Protein AF-A0A803XTS0-F1 (afdb_monomer_lite)

Structure (mmCIF, N/CA/C/O backbone):
data_AF-A0A803XTS0-F1
#
_entry.id   AF-A0A803XTS0-F1
#
loop_
_atom_site.group_PDB
_atom_site.id
_atom_site.type_symbol
_atom_site.label_atom_id
_atom_site.label_alt_id
_atom_site.label_comp_id
_atom_site.label_asym_id
_atom_site.label_entity_id
_atom_site.label_seq_id
_atom_site.pdbx_PDB_ins_code
_atom_site.Cartn_x
_atom_site.Cartn_y
_atom_site.Cartn_z
_atom_site.occupancy
_atom_site.B_iso_or_equiv
_atom_site.auth_seq_id
_atom_site.auth_comp_id
_atom_site.auth_asym_id
_atom_site.auth_atom_id
_atom_site.pdbx_PDB_model_num
ATOM 1 N N . MET A 1 1 ? 65.437 8.755 -8.614 1.00 45.00 1 MET A N 1
ATOM 2 C CA . MET A 1 1 ? 64.515 8.311 -7.548 1.00 45.00 1 MET A CA 1
ATOM 3 C C . MET A 1 1 ? 63.933 6.992 -8.024 1.00 45.00 1 MET A C 1
ATOM 5 O O . MET A 1 1 ? 63.378 6.960 -9.112 1.00 45.00 1 MET A O 1
ATOM 9 N N . TYR A 1 2 ? 64.265 5.914 -7.319 1.00 38.56 2 TYR A N 1
ATOM 10 C CA . TYR A 1 2 ? 64.161 4.528 -7.778 1.00 38.56 2 TYR A CA 1
ATOM 11 C C . TYR A 1 2 ? 62.710 4.080 -8.064 1.00 38.56 2 TYR A C 1
ATOM 13 O O . TYR A 1 2 ? 61.826 4.410 -7.271 1.00 38.56 2 TYR A O 1
ATOM 21 N N . PRO A 1 3 ? 62.471 3.309 -9.143 1.00 51.53 3 PRO A N 1
ATOM 22 C CA . PRO A 1 3 ? 61.234 2.562 -9.353 1.00 51.53 3 PRO A CA 1
ATOM 23 C C . PRO A 1 3 ? 61.162 1.403 -8.347 1.00 51.53 3 PRO A C 1
ATOM 25 O O . PRO A 1 3 ? 62.142 0.689 -8.151 1.00 51.53 3 PRO A O 1
ATOM 28 N N . MET A 1 4 ? 60.023 1.255 -7.672 1.00 51.47 4 MET A N 1
ATOM 29 C CA . MET A 1 4 ? 59.743 0.142 -6.761 1.00 51.47 4 MET A CA 1
ATOM 30 C C . MET A 1 4 ? 58.575 -0.656 -7.333 1.00 51.47 4 MET A C 1
ATOM 32 O O . MET A 1 4 ? 57.412 -0.266 -7.220 1.00 51.47 4 MET A O 1
ATOM 36 N N . ASP A 1 5 ? 58.938 -1.745 -7.995 1.00 45.91 5 ASP A N 1
ATOM 37 C CA . ASP A 1 5 ? 58.097 -2.825 -8.482 1.00 45.91 5 ASP A CA 1
ATOM 38 C C . ASP A 1 5 ? 57.121 -3.349 -7.410 1.00 45.91 5 ASP A C 1
ATOM 40 O O . ASP A 1 5 ? 57.456 -3.504 -6.234 1.00 45.91 5 ASP A O 1
ATOM 44 N N . MET A 1 6 ? 55.891 -3.641 -7.838 1.00 45.47 6 MET A N 1
ATOM 45 C CA . MET A 1 6 ? 54.842 -4.272 -7.032 1.00 45.47 6 MET A CA 1
ATOM 46 C C . MET A 1 6 ? 55.129 -5.776 -6.851 1.00 45.47 6 MET A C 1
ATOM 48 O O . MET A 1 6 ? 55.173 -6.501 -7.848 1.00 45.47 6 MET A O 1
ATOM 52 N N . PRO A 1 7 ? 55.259 -6.293 -5.615 1.00 55.56 7 PRO A N 1
ATOM 53 C CA . PRO A 1 7 ? 55.423 -7.724 -5.384 1.00 55.56 7 PRO A CA 1
ATOM 54 C C . PRO A 1 7 ? 54.110 -8.499 -5.595 1.00 55.56 7 PRO A C 1
ATOM 56 O O . PRO A 1 7 ? 53.080 -8.212 -4.985 1.00 55.56 7 PRO A O 1
ATOM 59 N N . SER A 1 8 ? 54.175 -9.530 -6.440 1.00 54.62 8 SER A N 1
ATOM 60 C CA . SER A 1 8 ? 53.146 -10.563 -6.597 1.00 54.62 8 SER A CA 1
ATOM 61 C C . SER A 1 8 ? 53.342 -11.658 -5.546 1.00 54.62 8 SER A C 1
ATOM 63 O O . SER A 1 8 ? 54.085 -12.584 -5.823 1.00 54.62 8 SER A O 1
ATOM 65 N N . ASP A 1 9 ? 52.721 -11.555 -4.364 1.00 57.62 9 ASP A N 1
ATOM 66 C CA . ASP A 1 9 ? 52.218 -12.714 -3.593 1.00 57.62 9 ASP A CA 1
ATOM 67 C C . ASP A 1 9 ? 51.504 -12.266 -2.301 1.00 57.62 9 ASP A C 1
ATOM 69 O O . ASP A 1 9 ? 52.137 -11.907 -1.314 1.00 57.62 9 ASP A O 1
ATOM 73 N N . MET A 1 10 ? 50.170 -12.289 -2.291 1.00 50.38 10 MET A N 1
ATOM 74 C CA . MET A 1 10 ? 49.341 -12.260 -1.073 1.00 50.38 10 MET A CA 1
ATOM 75 C C . MET A 1 10 ? 48.120 -13.158 -1.317 1.00 50.38 10 MET A C 1
ATOM 77 O O . MET A 1 10 ? 46.966 -12.731 -1.270 1.00 50.38 10 MET A O 1
ATOM 81 N N . ARG A 1 11 ? 48.366 -14.434 -1.646 1.00 53.62 11 ARG A N 1
ATOM 82 C CA . ARG A 1 11 ? 47.320 -15.459 -1.548 1.00 53.62 11 ARG A CA 1
ATOM 83 C C . ARG A 1 11 ? 47.151 -15.828 -0.070 1.00 53.62 11 ARG A C 1
ATOM 85 O O . ARG A 1 11 ? 48.134 -16.202 0.570 1.00 53.62 11 ARG A O 1
ATOM 92 N N . PRO A 1 12 ? 45.936 -15.765 0.499 1.00 45.09 12 PRO A N 1
ATOM 93 C CA . PRO A 1 12 ? 45.714 -16.248 1.854 1.00 45.09 12 PRO A CA 1
ATOM 94 C C . PRO A 1 12 ? 46.015 -17.753 1.927 1.00 45.09 12 PRO A C 1
ATOM 96 O O . PRO A 1 12 ? 45.481 -18.548 1.150 1.00 45.09 12 PRO A O 1
ATOM 99 N N . ARG A 1 13 ? 46.887 -18.139 2.867 1.00 50.81 13 ARG A N 1
ATOM 100 C CA . ARG A 1 13 ? 47.153 -19.538 3.226 1.00 50.81 13 ARG A CA 1
ATOM 101 C C . ARG A 1 13 ? 45.851 -20.186 3.694 1.00 50.81 13 ARG A C 1
ATOM 103 O O . ARG A 1 13 ? 45.299 -19.800 4.720 1.00 50.81 13 ARG A O 1
ATOM 110 N N . VAL A 1 14 ? 45.387 -21.190 2.960 1.00 51.94 14 VAL A N 1
ATOM 111 C CA . VAL A 1 14 ? 44.323 -22.092 3.408 1.00 51.94 14 VAL A CA 1
ATOM 112 C C . VAL A 1 14 ? 44.961 -23.123 4.348 1.00 51.94 14 VAL A C 1
ATOM 114 O O . VAL A 1 14 ? 45.948 -23.747 3.950 1.00 51.94 14 VAL A O 1
ATOM 117 N N . PRO A 1 15 ? 44.470 -23.314 5.585 1.00 47.94 15 PRO A N 1
ATOM 118 C CA . PRO A 1 15 ? 44.962 -24.381 6.448 1.00 47.94 15 PRO A CA 1
ATOM 119 C C . PRO A 1 15 ? 44.640 -25.753 5.847 1.00 47.94 15 PRO A C 1
ATOM 121 O O . PRO A 1 15 ? 43.494 -26.035 5.495 1.00 47.94 15 PRO A O 1
ATOM 124 N N . SER A 1 16 ? 45.653 -26.611 5.751 1.00 49.75 16 SER A N 1
ATOM 125 C CA . SER A 1 16 ? 45.505 -28.021 5.387 1.00 49.75 16 SER A CA 1
ATOM 126 C C . SER A 1 16 ? 44.710 -28.771 6.469 1.00 49.75 16 SER A C 1
ATOM 128 O O . SER A 1 16 ? 45.044 -28.632 7.648 1.00 49.75 16 SER A O 1
ATOM 130 N N . PRO A 1 17 ? 43.698 -29.588 6.129 1.00 49.12 17 PRO A N 1
ATOM 131 C CA . PRO A 1 17 ? 43.008 -30.407 7.119 1.00 49.12 17 PRO A CA 1
ATOM 132 C C . PRO A 1 17 ? 43.880 -31.600 7.545 1.00 49.12 17 PRO A C 1
ATOM 134 O O . PRO A 1 17 ? 44.431 -32.319 6.711 1.00 49.12 17 PRO A O 1
ATOM 137 N N . SER A 1 18 ? 44.001 -31.806 8.858 1.00 42.03 18 SER A N 1
ATOM 138 C CA . SER A 1 18 ? 44.675 -32.959 9.465 1.00 42.03 18 SER A CA 1
ATOM 139 C C . SER A 1 18 ? 43.925 -34.273 9.174 1.00 42.03 18 SER A C 1
ATOM 141 O O . SER A 1 18 ? 42.690 -34.280 9.181 1.00 42.03 18 SER A O 1
ATOM 143 N N . PRO A 1 19 ? 44.625 -35.404 8.970 1.00 47.81 19 PRO A N 1
ATOM 144 C CA . PRO A 1 19 ? 43.986 -36.702 8.792 1.00 47.81 19 PRO A CA 1
ATOM 145 C C . PRO A 1 19 ? 43.564 -37.258 10.158 1.00 47.81 19 PRO A C 1
ATOM 147 O O . PRO A 1 19 ? 44.384 -37.336 11.068 1.00 47.81 19 PRO A O 1
ATOM 150 N N . GLY A 1 20 ? 42.298 -37.660 10.314 1.00 57.88 20 GLY A N 1
ATOM 151 C CA . GLY A 1 20 ? 41.894 -38.464 11.479 1.00 57.88 20 GLY A CA 1
ATOM 152 C C . GLY A 1 20 ? 40.586 -38.113 12.185 1.00 57.88 20 GLY A C 1
ATOM 153 O O . GLY A 1 20 ? 40.355 -38.622 13.275 1.00 57.88 20 GLY A O 1
ATOM 154 N N . GLN A 1 21 ? 39.699 -37.303 11.603 1.00 41.50 21 GLN A N 1
ATOM 155 C CA . GLN A 1 21 ? 38.324 -37.190 12.103 1.00 41.50 21 GLN A CA 1
ATOM 156 C C . GLN A 1 21 ? 37.380 -37.915 11.149 1.00 41.50 21 GLN A C 1
ATOM 158 O O . GLN A 1 21 ? 37.049 -37.422 10.072 1.00 41.50 21 GLN A O 1
ATOM 163 N N . THR A 1 22 ? 36.957 -39.115 11.542 1.00 45.91 22 THR A N 1
ATOM 164 C CA . THR A 1 22 ? 35.833 -39.810 10.920 1.00 45.91 22 THR A CA 1
ATOM 165 C C . THR A 1 22 ? 34.596 -38.944 11.106 1.00 45.91 22 THR A C 1
ATOM 167 O O . THR A 1 22 ? 33.973 -38.932 12.170 1.00 45.91 22 THR A O 1
ATOM 170 N N . ALA A 1 23 ? 34.262 -38.180 10.072 1.00 44.81 23 ALA A N 1
ATOM 171 C CA . ALA A 1 23 ? 32.973 -37.539 9.959 1.00 44.81 23 ALA A CA 1
ATOM 172 C C . ALA A 1 23 ? 31.900 -38.621 10.128 1.00 44.81 23 ALA A C 1
ATOM 174 O O . ALA A 1 23 ? 31.848 -39.607 9.390 1.00 44.81 23 ALA A O 1
ATOM 175 N N . ARG A 1 24 ? 31.074 -38.451 11.160 1.00 46.28 24 ARG A N 1
ATOM 176 C CA . ARG A 1 24 ? 29.867 -39.235 11.398 1.00 46.28 24 ARG A CA 1
ATOM 177 C C . ARG A 1 24 ? 28.856 -38.830 10.324 1.00 46.28 24 ARG A C 1
ATOM 179 O O . ARG A 1 24 ? 27.952 -38.041 10.577 1.00 46.28 24 ARG A O 1
ATOM 186 N N . TRP A 1 25 ? 29.063 -39.307 9.101 1.00 49.38 25 TRP A N 1
ATOM 187 C CA . TRP A 1 25 ? 28.063 -39.233 8.048 1.00 49.38 25 TRP A CA 1
ATOM 188 C C . TRP A 1 25 ? 26.898 -40.113 8.498 1.00 49.38 25 TRP A C 1
ATOM 190 O O . TRP A 1 25 ? 27.080 -41.296 8.791 1.00 49.38 25 TRP A O 1
ATOM 200 N N . GLY A 1 26 ? 25.725 -39.501 8.666 1.00 55.06 26 GLY A N 1
ATOM 201 C CA . GLY A 1 26 ? 24.490 -40.214 8.978 1.00 55.06 26 GLY A CA 1
ATOM 202 C C . GLY A 1 26 ? 24.199 -41.319 7.953 1.00 55.06 26 GLY A C 1
ATOM 203 O O . GLY A 1 26 ? 24.805 -41.341 6.880 1.00 55.06 26 GLY A O 1
ATOM 204 N N . PRO A 1 27 ? 23.294 -42.255 8.283 1.00 60.34 27 PRO A N 1
ATOM 205 C CA . PRO A 1 27 ? 23.017 -43.408 7.436 1.00 60.34 27 PRO A CA 1
ATOM 206 C C . PRO A 1 27 ? 22.596 -42.981 6.018 1.00 60.34 27 PRO A C 1
ATOM 208 O O . PRO A 1 27 ? 22.022 -41.901 5.845 1.00 60.34 27 PRO A O 1
ATOM 211 N N . PRO A 1 28 ? 22.882 -43.817 5.003 1.00 54.88 28 PRO A N 1
ATOM 212 C CA . PRO A 1 28 ? 22.588 -43.508 3.611 1.00 54.88 28 PRO A CA 1
ATOM 213 C C . PRO A 1 28 ? 21.097 -43.223 3.430 1.00 54.88 28 PRO A C 1
ATOM 215 O O . PRO A 1 28 ? 20.252 -43.920 3.994 1.00 54.88 28 PRO A O 1
ATOM 218 N N . LEU A 1 29 ? 20.795 -42.194 2.634 1.00 56.41 29 LEU A N 1
ATOM 219 C CA . LEU A 1 29 ? 19.445 -41.855 2.196 1.00 56.41 29 LEU A CA 1
ATOM 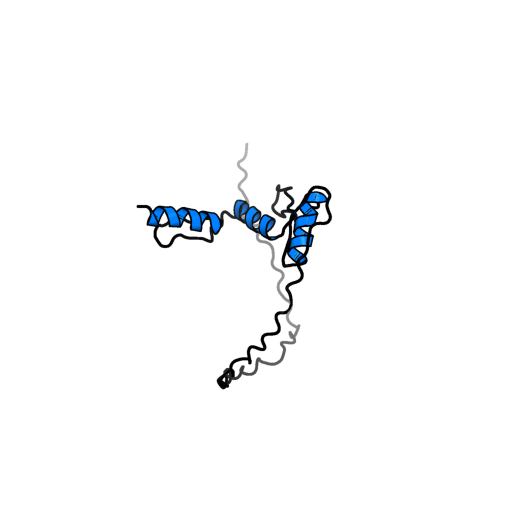220 C C . LEU A 1 29 ? 18.866 -43.062 1.457 1.00 56.41 29 LEU A C 1
ATOM 222 O O . LEU A 1 29 ? 19.125 -43.283 0.274 1.00 56.41 29 LEU A O 1
ATOM 226 N N . THR A 1 30 ? 18.114 -43.873 2.189 1.00 57.41 30 THR A N 1
ATOM 227 C CA . THR A 1 30 ? 17.267 -44.911 1.630 1.00 57.41 30 THR A CA 1
ATOM 228 C C . THR A 1 30 ? 16.316 -44.259 0.635 1.00 57.41 30 THR A C 1
ATOM 230 O O . THR A 1 30 ? 15.770 -43.180 0.877 1.00 57.41 30 THR A O 1
ATOM 233 N N . ALA A 1 31 ? 16.203 -44.900 -0.526 1.00 56.81 31 ALA A N 1
ATOM 234 C CA . ALA A 1 31 ? 15.401 -44.466 -1.655 1.00 56.81 31 ALA A CA 1
ATOM 235 C C . ALA A 1 31 ? 14.034 -43.943 -1.194 1.00 56.81 31 ALA A C 1
ATOM 237 O O . ALA A 1 31 ? 13.247 -44.671 -0.591 1.00 56.81 31 ALA A O 1
ATOM 238 N N . ILE A 1 32 ? 13.769 -42.669 -1.483 1.00 61.28 32 ILE A N 1
ATOM 239 C CA . ILE A 1 32 ? 12.451 -42.064 -1.307 1.00 61.28 32 ILE A CA 1
ATOM 240 C C . ILE A 1 32 ? 11.500 -42.862 -2.215 1.00 61.28 32 ILE A C 1
ATOM 242 O O . ILE A 1 32 ? 11.706 -42.850 -3.432 1.00 61.28 32 ILE A O 1
ATOM 246 N N . PRO A 1 33 ? 10.504 -43.591 -1.679 1.00 55.53 33 PRO A N 1
ATOM 247 C CA . PRO A 1 33 ? 9.567 -44.316 -2.524 1.00 55.53 33 PRO A CA 1
ATOM 248 C C . PRO A 1 33 ? 8.808 -43.321 -3.417 1.00 55.53 33 PRO A C 1
ATOM 250 O O . PRO A 1 33 ? 8.556 -42.187 -2.991 1.00 55.53 33 PRO A O 1
ATOM 253 N N . PRO A 1 34 ? 8.442 -43.707 -4.654 1.00 64.25 34 PRO A N 1
ATOM 254 C CA . PRO A 1 34 ? 7.676 -42.837 -5.536 1.00 64.25 34 PRO A CA 1
ATOM 255 C C . PRO A 1 34 ? 6.373 -42.409 -4.844 1.00 64.25 34 PRO A C 1
ATOM 257 O O . PRO A 1 34 ? 5.787 -43.198 -4.095 1.00 64.25 34 PRO A O 1
ATOM 260 N N . PRO A 1 35 ? 5.903 -41.167 -5.062 1.00 64.31 35 PRO A N 1
ATOM 261 C CA . PRO A 1 35 ? 4.676 -40.696 -4.442 1.00 64.31 35 PRO A CA 1
ATOM 262 C C . PRO A 1 35 ? 3.526 -41.623 -4.839 1.00 64.31 35 PRO A C 1
ATOM 264 O O . PRO A 1 35 ? 3.254 -41.813 -6.025 1.00 64.31 35 PRO A O 1
ATOM 267 N N . PHE A 1 36 ? 2.854 -42.198 -3.839 1.00 53.84 36 PHE A N 1
ATOM 268 C CA . PHE A 1 36 ? 1.636 -42.972 -4.053 1.00 53.84 36 PHE A CA 1
ATOM 269 C C . PHE A 1 36 ? 0.650 -42.150 -4.898 1.00 53.84 36 PHE A C 1
ATOM 271 O O . PHE A 1 36 ? 0.478 -40.951 -4.632 1.00 53.84 36 PHE A O 1
ATOM 278 N N . PRO A 1 37 ? -0.017 -42.752 -5.900 1.00 57.25 37 PRO A N 1
ATOM 279 C CA . PRO A 1 37 ? -1.058 -42.056 -6.636 1.00 57.25 37 PRO A CA 1
ATOM 280 C C . PRO A 1 37 ? -2.131 -41.613 -5.640 1.00 57.25 37 PRO A C 1
ATOM 282 O O . PRO A 1 37 ? -2.690 -42.421 -4.898 1.00 57.25 37 PRO A O 1
ATOM 285 N N . ARG A 1 38 ? -2.390 -40.302 -5.584 1.00 58.97 38 ARG A N 1
ATOM 286 C CA . ARG A 1 38 ? -3.471 -39.747 -4.770 1.00 58.97 38 ARG A CA 1
ATOM 287 C C . ARG A 1 38 ? -4.782 -40.315 -5.292 1.00 58.97 38 ARG A C 1
ATOM 289 O O . ARG A 1 38 ? -5.246 -39.895 -6.349 1.00 58.97 38 ARG A O 1
ATOM 296 N N . SER A 1 39 ? -5.378 -41.236 -4.543 1.00 53.72 39 SER A N 1
ATOM 297 C CA . SER A 1 39 ? -6.744 -41.690 -4.769 1.00 53.72 39 SER A CA 1
ATOM 298 C C . SER A 1 39 ? -7.647 -40.460 -4.833 1.00 53.72 39 SER A C 1
ATOM 300 O O . SER A 1 39 ? -7.802 -39.735 -3.847 1.00 53.72 39 SER A O 1
ATOM 302 N N . ALA A 1 40 ? -8.190 -40.185 -6.017 1.00 61.88 40 ALA A N 1
ATOM 303 C CA . ALA A 1 40 ? -9.152 -39.122 -6.230 1.00 61.88 40 ALA A CA 1
ATOM 304 C C . ALA A 1 40 ? -10.481 -39.568 -5.619 1.00 61.88 40 ALA A C 1
ATOM 306 O O . ALA A 1 40 ? -11.353 -40.089 -6.307 1.00 61.88 40 ALA A O 1
ATOM 307 N N . THR A 1 41 ? -10.633 -39.398 -4.305 1.00 60.91 41 THR A N 1
ATOM 308 C CA . THR A 1 41 ? -11.965 -39.412 -3.713 1.00 60.91 41 THR A CA 1
ATOM 309 C C . THR A 1 41 ? -12.738 -38.244 -4.323 1.00 60.91 41 THR A C 1
ATOM 311 O O . THR A 1 41 ? -12.263 -37.102 -4.263 1.00 60.91 41 THR A O 1
ATOM 314 N N . PRO A 1 42 ? -13.904 -38.488 -4.947 1.00 54.72 42 PRO A N 1
ATOM 315 C CA . PRO A 1 42 ? -14.779 -37.411 -5.363 1.00 54.72 42 PRO A CA 1
ATOM 316 C C . PRO A 1 42 ? -15.083 -36.576 -4.126 1.00 54.72 42 PRO A C 1
ATOM 318 O O . PRO A 1 42 ? -15.644 -37.059 -3.141 1.00 54.72 42 PRO A O 1
ATOM 321 N N . ARG A 1 43 ? -14.627 -35.325 -4.139 1.00 57.53 43 ARG A N 1
ATOM 322 C CA . ARG A 1 43 ? -14.916 -34.376 -3.075 1.00 57.53 43 ARG A CA 1
ATOM 323 C C . ARG A 1 43 ? -16.411 -34.092 -3.184 1.00 57.53 43 ARG A C 1
ATOM 325 O O . ARG A 1 43 ? -16.812 -33.306 -4.036 1.00 57.53 43 ARG A O 1
ATOM 332 N N . LEU A 1 44 ? -17.216 -34.786 -2.375 1.00 48.50 44 LEU A N 1
ATOM 333 C CA . LEU A 1 44 ? -18.648 -34.519 -2.264 1.00 48.50 44 LEU A CA 1
ATOM 334 C C . LEU A 1 44 ? -18.839 -33.001 -2.108 1.00 48.50 44 LEU A C 1
ATOM 336 O O . LEU A 1 44 ? -18.096 -32.386 -1.324 1.00 48.50 44 LEU A O 1
ATOM 340 N N . PRO A 1 45 ? -19.771 -32.382 -2.855 1.00 55.28 45 PRO A N 1
ATOM 341 C CA . PRO A 1 45 ? -20.116 -30.987 -2.651 1.00 55.28 45 PRO A CA 1
ATOM 342 C C . PRO A 1 45 ? -20.406 -30.788 -1.169 1.00 55.28 45 PRO A C 1
ATOM 344 O O . PRO A 1 45 ? -21.192 -31.529 -0.574 1.00 55.28 45 PRO A O 1
ATOM 347 N N . ARG A 1 46 ? -19.718 -29.828 -0.544 1.00 59.41 46 ARG A N 1
ATOM 348 C CA . ARG A 1 46 ? -20.096 -29.409 0.803 1.00 59.41 46 ARG A CA 1
ATOM 349 C C . ARG A 1 46 ? -21.547 -28.965 0.703 1.00 59.41 46 ARG A C 1
ATOM 351 O O . ARG A 1 46 ? -21.840 -28.104 -0.116 1.00 59.41 46 ARG A O 1
ATOM 358 N N . ALA A 1 47 ? -22.427 -29.577 1.489 1.00 53.47 47 ALA A N 1
ATOM 359 C CA . ALA A 1 47 ? -23.784 -29.088 1.639 1.00 53.47 47 ALA A CA 1
ATOM 360 C C . ALA A 1 47 ? -23.696 -27.612 2.057 1.00 53.47 47 ALA A C 1
ATOM 362 O O . ALA A 1 47 ? -23.184 -27.296 3.134 1.00 53.47 47 ALA A O 1
ATOM 363 N N . ASP A 1 48 ? -24.107 -26.716 1.161 1.00 50.44 48 ASP A N 1
ATOM 364 C CA . ASP A 1 48 ? -24.288 -25.299 1.441 1.00 50.44 48 ASP A CA 1
ATOM 365 C C . ASP A 1 48 ? -25.464 -25.170 2.415 1.00 50.44 48 ASP A C 1
ATOM 367 O O . ASP A 1 48 ? -26.617 -25.013 2.023 1.00 50.44 48 ASP A O 1
ATOM 371 N N . SER A 1 49 ? -25.181 -25.289 3.715 1.00 57.16 49 SER A N 1
ATOM 372 C CA . SER A 1 49 ? -26.092 -24.816 4.754 1.00 57.16 49 SER A CA 1
ATOM 373 C C . SER A 1 49 ? -26.183 -23.289 4.635 1.00 57.16 49 SER A C 1
ATOM 375 O O . SER A 1 49 ? -25.155 -22.622 4.803 1.00 57.16 49 SER A O 1
ATOM 377 N N . PRO A 1 50 ? -27.370 -22.700 4.402 1.00 62.75 50 PRO A N 1
ATOM 378 C CA . PRO A 1 50 ? -27.544 -21.256 4.369 1.00 62.75 50 PRO A CA 1
ATOM 379 C C . PRO A 1 50 ? -27.617 -20.708 5.800 1.00 62.75 50 PRO A C 1
ATOM 381 O O . PRO A 1 50 ? -28.609 -20.120 6.216 1.00 62.75 50 PRO A O 1
ATOM 384 N N . ASP A 1 51 ? -26.548 -20.891 6.573 1.00 60.97 51 ASP A N 1
ATOM 385 C CA . ASP A 1 51 ? -26.323 -20.091 7.770 1.00 60.97 51 ASP A CA 1
ATOM 386 C C . ASP A 1 51 ? -25.691 -18.785 7.287 1.00 60.97 51 ASP A C 1
ATOM 388 O O . ASP A 1 51 ? -24.475 -18.692 7.085 1.00 60.97 51 ASP A O 1
ATOM 392 N N . LEU A 1 52 ? -26.527 -17.771 7.024 1.00 64.50 52 LEU A N 1
ATOM 393 C CA . LEU A 1 52 ? -26.060 -16.392 6.917 1.00 64.50 52 LEU A CA 1
ATOM 394 C C . LEU A 1 52 ? -25.434 -16.022 8.268 1.00 64.50 52 LEU A C 1
ATOM 396 O O . LEU A 1 52 ? -26.053 -15.358 9.099 1.00 64.50 52 LEU A O 1
ATOM 400 N N . LYS A 1 53 ? -24.172 -16.413 8.483 1.00 65.88 53 LYS A N 1
ATOM 401 C CA . LYS A 1 53 ? -23.319 -15.851 9.525 1.00 65.88 53 LYS A CA 1
ATOM 402 C C . LYS A 1 53 ? -23.233 -14.367 9.236 1.00 65.88 53 LYS A C 1
ATOM 404 O O . LYS A 1 53 ? -22.424 -13.926 8.417 1.00 65.88 53 LYS A O 1
ATOM 409 N N . LYS A 1 54 ? -24.122 -13.606 9.875 1.00 65.06 54 LYS A N 1
ATOM 410 C CA . LYS A 1 54 ? -24.226 -12.152 9.799 1.00 65.06 54 LYS A CA 1
ATOM 411 C C . LYS A 1 54 ? -22.818 -11.592 9.963 1.00 65.06 54 LYS A C 1
ATOM 413 O O . LYS A 1 54 ? -22.231 -11.669 11.043 1.00 65.06 54 LYS A O 1
ATOM 418 N N . ARG A 1 55 ? -22.222 -11.120 8.861 1.00 71.06 55 ARG A N 1
ATOM 419 C CA . ARG A 1 55 ? -20.846 -10.611 8.863 1.00 71.06 55 ARG A CA 1
ATOM 420 C C . ARG A 1 55 ? -20.806 -9.445 9.839 1.00 71.06 55 ARG A C 1
ATOM 422 O O . ARG A 1 55 ? -21.441 -8.423 9.597 1.00 71.06 55 ARG A O 1
ATOM 429 N N . ARG A 1 56 ? -20.089 -9.611 10.953 1.00 80.75 56 ARG A N 1
ATOM 430 C CA . ARG A 1 56 ? -19.900 -8.541 11.934 1.00 80.75 56 ARG A CA 1
ATOM 431 C C . ARG A 1 56 ? -19.184 -7.380 11.242 1.00 80.75 56 ARG A C 1
ATOM 433 O O . ARG A 1 56 ? -18.100 -7.555 10.686 1.00 80.75 56 ARG A O 1
ATOM 440 N N . ILE A 1 57 ? -19.820 -6.214 11.249 1.00 88.50 57 ILE A N 1
ATOM 441 C CA . ILE A 1 57 ? -19.244 -4.972 10.738 1.00 88.50 57 ILE A CA 1
ATOM 442 C C . ILE A 1 57 ? -18.433 -4.343 11.874 1.00 88.50 57 ILE A C 1
ATOM 444 O O . ILE A 1 57 ? -18.863 -4.318 13.023 1.00 88.50 57 ILE A O 1
ATOM 448 N N . HIS A 1 58 ? -17.234 -3.881 11.549 1.00 89.50 58 HIS A N 1
ATOM 449 C CA . HIS A 1 58 ? -16.282 -3.245 12.444 1.00 89.50 58 HIS A CA 1
ATOM 450 C C . HIS A 1 58 ? -16.187 -1.763 12.076 1.00 89.50 58 HIS A C 1
ATOM 452 O O . HIS A 1 58 ? -15.601 -1.424 11.046 1.00 89.50 58 HIS A O 1
ATOM 458 N N . GLN A 1 59 ? -16.785 -0.894 12.883 1.00 90.88 59 GLN A N 1
ATOM 459 C CA . GLN A 1 59 ? -16.740 0.555 12.694 1.00 90.88 59 GLN A CA 1
ATOM 460 C C . GLN A 1 59 ? -15.519 1.161 13.393 1.00 90.88 59 GLN A C 1
ATOM 462 O O . GLN A 1 59 ? -14.962 0.563 14.310 1.00 90.88 59 GLN A O 1
ATOM 467 N N . CYS A 1 60 ? -15.049 2.305 12.901 1.00 92.62 60 CYS A N 1
ATOM 468 C CA . CYS A 1 60 ? -14.054 3.102 13.601 1.00 92.62 60 CYS A CA 1
ATOM 469 C C . CYS A 1 60 ? -14.707 3.921 14.713 1.00 92.62 60 CYS A C 1
ATOM 471 O O . CYS A 1 60 ? -15.655 4.649 14.452 1.00 92.62 60 CYS A O 1
ATOM 473 N N . ASP A 1 61 ? -14.149 3.832 15.918 1.00 91.06 61 ASP A N 1
ATOM 474 C CA . ASP A 1 61 ? -14.651 4.542 17.102 1.00 91.06 61 ASP A CA 1
ATOM 475 C C . ASP A 1 61 ? -14.047 5.957 17.247 1.00 91.06 61 ASP A C 1
ATOM 477 O O . ASP A 1 61 ? -14.114 6.556 18.313 1.00 91.06 61 ASP A O 1
ATOM 481 N N . PHE A 1 62 ? -13.366 6.473 16.217 1.00 89.88 62 PHE A N 1
ATOM 482 C CA . PHE A 1 62 ? -12.715 7.783 16.274 1.00 89.88 62 PHE A CA 1
ATOM 483 C C . PHE A 1 62 ? -13.698 8.891 15.883 1.00 89.88 62 PHE A C 1
ATOM 485 O O . PHE A 1 62 ? -14.336 8.803 14.832 1.00 89.88 62 PHE A O 1
ATOM 492 N N . GLU A 1 63 ? -13.768 9.949 16.692 1.00 90.38 63 GLU A N 1
ATOM 493 C CA . GLU A 1 63 ? -14.626 11.113 16.448 1.00 90.38 63 GLU A CA 1
ATOM 494 C C . GLU A 1 63 ? -14.369 11.709 15.051 1.00 90.38 63 GLU A C 1
ATOM 496 O O . GLU A 1 63 ? -13.234 12.006 14.669 1.00 90.38 63 GLU A O 1
ATOM 501 N N . GLY A 1 64 ? -15.430 11.831 14.248 1.00 89.88 64 GLY A N 1
ATOM 502 C CA . GLY A 1 64 ? -15.354 12.297 12.858 1.00 89.88 64 GLY A CA 1
ATOM 503 C C . GLY A 1 64 ? -14.943 11.240 11.818 1.00 89.88 64 GLY A C 1
ATOM 504 O O . GLY A 1 64 ? -14.837 11.567 10.634 1.00 89.88 64 GLY A O 1
ATOM 505 N N . CYS A 1 65 ? -14.742 9.971 12.197 1.00 90.12 65 CYS A N 1
ATOM 506 C CA . CYS A 1 65 ? -14.399 8.894 11.264 1.00 90.12 65 CYS A CA 1
ATOM 507 C C . CYS A 1 65 ? -15.557 7.910 11.016 1.00 90.12 65 CYS A C 1
ATOM 509 O O . CYS A 1 65 ? -15.797 6.985 11.782 1.00 90.12 65 CYS A O 1
ATOM 511 N N . ASN A 1 66 ? -16.205 8.015 9.852 1.00 90.38 66 ASN A N 1
ATOM 512 C CA . ASN A 1 66 ? -17.310 7.127 9.450 1.00 90.38 66 ASN A CA 1
ATOM 513 C C . ASN A 1 66 ? -16.863 5.878 8.657 1.00 90.38 66 ASN A C 1
ATOM 515 O O . ASN A 1 66 ? -17.578 5.383 7.784 1.00 90.38 66 ASN A O 1
ATOM 519 N N . LYS A 1 67 ? -15.647 5.367 8.894 1.00 93.12 67 LYS A N 1
ATOM 520 C CA . LYS A 1 67 ? -15.121 4.197 8.165 1.00 93.12 67 LYS A CA 1
ATOM 521 C C . LYS A 1 67 ? -15.607 2.889 8.795 1.00 93.12 67 LYS A C 1
ATOM 523 O O . LYS A 1 67 ? -15.460 2.670 9.995 1.00 93.12 67 LYS A O 1
ATOM 528 N N . VAL A 1 68 ? -16.104 1.979 7.956 1.00 93.00 68 VAL A N 1
ATOM 529 C CA . VAL A 1 68 ? -16.561 0.638 8.355 1.00 93.00 68 VAL A CA 1
ATOM 530 C C . VAL A 1 68 ? -15.820 -0.460 7.597 1.00 93.00 68 VAL A C 1
ATOM 532 O O . VAL A 1 68 ? -15.485 -0.326 6.419 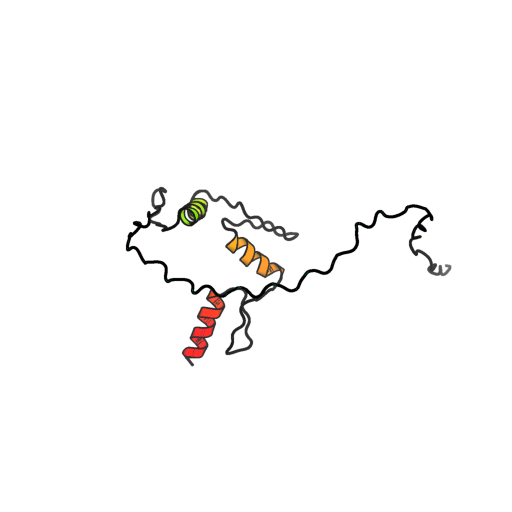1.00 93.00 68 VAL A O 1
ATOM 535 N N . TYR A 1 69 ? -15.569 -1.573 8.280 1.00 91.50 69 TYR A N 1
ATOM 536 C CA . TYR A 1 69 ? -14.784 -2.694 7.779 1.00 91.50 69 TYR A CA 1
ATOM 537 C C . TYR A 1 69 ? -15.487 -4.015 8.057 1.00 91.50 69 TYR A C 1
ATOM 539 O O . TYR A 1 69 ? -16.016 -4.247 9.132 1.00 91.50 69 TYR A O 1
ATOM 547 N N . THR A 1 70 ? -15.432 -4.951 7.115 1.00 90.69 70 THR A N 1
ATOM 548 C CA . THR A 1 70 ? -15.983 -6.306 7.319 1.00 90.69 70 THR A CA 1
ATOM 549 C C . THR A 1 70 ? -14.999 -7.264 7.994 1.00 90.69 70 THR A C 1
ATOM 551 O O . THR A 1 70 ? -15.333 -8.419 8.239 1.00 90.69 70 THR A O 1
ATOM 554 N N . LYS A 1 71 ? -13.766 -6.809 8.256 1.00 89.12 71 LYS A N 1
ATOM 555 C CA . LYS A 1 71 ? -12.698 -7.578 8.903 1.00 89.12 71 LYS A CA 1
ATOM 556 C C . LYS A 1 71 ? -12.072 -6.751 10.022 1.00 89.12 71 LYS A C 1
ATOM 558 O O . LYS A 1 71 ? -11.673 -5.609 9.790 1.00 89.12 71 LYS A O 1
ATOM 563 N N . SER A 1 72 ? -11.903 -7.355 11.194 1.00 89.44 72 SER A N 1
ATOM 564 C CA . SER A 1 72 ? -11.261 -6.726 12.356 1.00 89.44 72 SER A CA 1
ATOM 565 C C . SER A 1 72 ? -9.815 -6.302 12.076 1.00 89.44 72 SER A C 1
ATOM 567 O O . SER A 1 72 ? -9.383 -5.237 12.512 1.00 89.44 72 SER A O 1
ATOM 569 N N . SER A 1 73 ? -9.073 -7.086 11.287 1.00 89.00 73 SER A N 1
ATOM 570 C CA . SER A 1 73 ? -7.698 -6.764 10.885 1.00 89.00 73 SER A CA 1
ATOM 571 C C . SER A 1 73 ? -7.608 -5.474 10.067 1.00 89.00 73 SER A C 1
ATOM 573 O O . SER A 1 73 ? -6.665 -4.702 10.239 1.00 89.00 73 SER A O 1
ATOM 575 N N . HIS A 1 74 ? -8.602 -5.204 9.216 1.00 90.19 74 HIS A N 1
ATOM 576 C CA . HIS A 1 74 ? -8.660 -3.972 8.431 1.00 90.19 74 HIS A CA 1
ATOM 577 C C . HIS A 1 74 ? -8.989 -2.765 9.310 1.00 90.19 74 HIS A C 1
ATOM 579 O O . HIS A 1 74 ? -8.341 -1.734 9.155 1.00 90.19 74 HIS A O 1
ATOM 585 N N . LEU A 1 75 ? -9.917 -2.908 10.265 1.00 91.50 75 LEU A N 1
ATOM 586 C CA . LEU A 1 75 ? -10.186 -1.857 11.248 1.00 91.50 75 LEU A CA 1
ATOM 587 C C . LEU A 1 75 ? -8.928 -1.545 12.073 1.00 91.50 75 LEU A C 1
ATOM 589 O O . LEU A 1 75 ? -8.560 -0.384 12.220 1.00 91.50 75 LEU A O 1
ATOM 593 N N . LYS A 1 76 ? -8.215 -2.568 12.564 1.00 88.81 76 LYS A N 1
ATOM 594 C CA . LYS A 1 76 ? -6.966 -2.381 13.323 1.00 88.81 76 LYS A CA 1
ATOM 595 C C . LYS A 1 76 ? -5.898 -1.657 12.501 1.00 88.81 76 LYS A C 1
ATOM 597 O O . LYS A 1 76 ? -5.237 -0.762 13.015 1.00 88.81 76 LYS A O 1
ATOM 602 N N . ALA A 1 77 ? -5.737 -2.020 11.229 1.00 88.44 77 ALA A N 1
ATOM 603 C CA . ALA A 1 77 ? -4.823 -1.322 10.329 1.00 88.44 77 ALA A CA 1
ATOM 604 C C . ALA A 1 77 ? -5.263 0.127 10.070 1.00 88.44 77 ALA A C 1
ATOM 606 O O . ALA A 1 77 ? -4.421 1.017 10.029 1.00 88.44 77 ALA A O 1
ATOM 607 N N . HIS A 1 78 ? -6.567 0.374 9.932 1.00 89.94 78 HIS A N 1
ATOM 608 C CA . HIS A 1 78 ? -7.121 1.712 9.752 1.00 89.94 78 HIS A CA 1
ATOM 609 C C . HIS A 1 78 ? -6.909 2.609 10.975 1.00 89.94 78 HIS A C 1
ATOM 611 O O . HIS A 1 78 ? -6.526 3.762 10.809 1.00 89.94 78 HIS A O 1
ATOM 617 N N . ARG A 1 79 ? -7.061 2.078 12.195 1.00 89.88 79 ARG A N 1
ATOM 618 C CA . ARG A 1 79 ? -6.818 2.832 13.437 1.00 89.88 79 ARG A CA 1
ATOM 619 C C . ARG A 1 79 ? -5.417 3.447 13.507 1.00 89.88 79 ARG A C 1
ATOM 621 O O . ARG A 1 79 ? -5.261 4.503 14.108 1.00 89.88 79 ARG A O 1
ATOM 628 N N . ARG A 1 80 ? -4.425 2.856 12.828 1.00 89.75 80 ARG A N 1
ATOM 629 C CA . ARG A 1 80 ? -3.063 3.411 12.722 1.00 89.75 80 ARG A CA 1
ATOM 630 C C . ARG A 1 80 ? -2.997 4.758 12.004 1.00 89.75 80 ARG A C 1
ATOM 632 O O . ARG A 1 80 ? -2.024 5.480 12.168 1.00 89.75 80 ARG A O 1
ATOM 639 N N . ILE A 1 81 ? -4.012 5.105 11.213 1.00 87.44 81 ILE A N 1
ATOM 640 C CA . ILE A 1 81 ? -4.118 6.422 10.571 1.00 87.44 81 ILE A CA 1
ATOM 641 C C . ILE A 1 81 ? -4.408 7.498 11.621 1.00 87.44 81 ILE A C 1
ATOM 643 O O . ILE A 1 81 ? -3.853 8.586 11.532 1.00 87.44 81 ILE A O 1
ATOM 647 N N . HIS A 1 82 ? -5.218 7.177 12.631 1.00 87.88 82 HIS A N 1
ATOM 648 C CA . HIS A 1 82 ? -5.543 8.094 13.723 1.00 87.88 82 HIS A CA 1
ATOM 649 C C . HIS A 1 82 ? -4.410 8.194 14.744 1.00 87.88 82 HIS A C 1
ATOM 651 O O . HIS A 1 82 ? -4.084 9.284 15.194 1.00 87.88 82 HIS A O 1
ATOM 657 N N . THR A 1 83 ? -3.776 7.069 15.083 1.00 86.31 83 THR A N 1
ATOM 658 C CA . THR A 1 83 ? -2.674 7.055 16.061 1.00 86.31 83 THR A CA 1
ATOM 659 C C . THR A 1 83 ? -1.322 7.445 15.463 1.00 86.31 83 THR A C 1
ATOM 661 O O . THR A 1 83 ? -0.367 7.673 16.197 1.00 86.31 83 THR A O 1
ATOM 664 N N . GLY A 1 84 ? -1.203 7.487 14.133 1.00 86.00 84 GLY A N 1
ATOM 665 C CA . GLY A 1 84 ? 0.059 7.760 13.442 1.00 86.00 84 GLY A CA 1
ATOM 666 C C . GLY A 1 84 ? 1.103 6.643 13.569 1.00 86.00 84 GLY A C 1
ATOM 667 O O . GLY A 1 84 ? 2.252 6.824 13.158 1.00 86.00 84 GLY A O 1
ATOM 668 N N . GLU A 1 85 ? 0.736 5.480 14.113 1.00 88.62 85 GLU A N 1
ATOM 669 C CA . GLU A 1 85 ? 1.652 4.360 14.310 1.00 88.62 85 GLU A CA 1
ATOM 670 C C . GLU A 1 85 ? 2.155 3.792 12.977 1.00 88.62 85 GLU A C 1
ATOM 672 O O . GLU A 1 85 ? 1.391 3.317 12.129 1.00 88.62 85 GLU A O 1
ATOM 677 N N . LYS A 1 86 ? 3.480 3.765 12.817 1.00 89.50 86 LYS A N 1
ATOM 678 C CA . LYS A 1 86 ? 4.156 3.225 11.630 1.00 89.50 86 LYS A CA 1
ATOM 679 C C . LYS A 1 86 ? 5.116 2.102 12.026 1.00 89.50 86 LYS A C 1
ATOM 681 O O . LYS A 1 86 ? 6.323 2.341 12.131 1.00 89.50 86 LYS A O 1
ATOM 686 N N . PRO A 1 87 ? 4.597 0.887 12.281 1.00 87.25 87 PRO A N 1
ATOM 687 C CA . PRO A 1 87 ? 5.414 -0.220 12.768 1.00 87.25 87 PRO A CA 1
ATOM 688 C C . PRO A 1 87 ? 6.362 -0.785 11.702 1.00 87.25 87 PRO A C 1
ATOM 690 O O . PRO A 1 87 ? 7.377 -1.380 12.049 1.00 87.25 87 PRO A O 1
ATOM 693 N N . TYR A 1 88 ? 6.073 -0.600 10.411 1.00 90.44 88 TYR A N 1
ATOM 694 C CA . TYR A 1 88 ? 6.863 -1.200 9.334 1.00 90.44 88 TYR A CA 1
ATOM 695 C C . TYR A 1 88 ? 7.934 -0.227 8.850 1.00 90.44 88 TYR A C 1
ATOM 697 O O . TYR A 1 88 ? 7.615 0.768 8.206 1.00 90.44 88 TYR A O 1
ATOM 705 N N . LYS A 1 89 ? 9.204 -0.502 9.142 1.00 92.44 89 LYS A N 1
ATOM 706 C CA . LYS A 1 89 ? 10.334 0.335 8.712 1.00 92.44 89 LYS A CA 1
ATOM 707 C C . LYS A 1 89 ? 10.988 -0.251 7.463 1.00 92.44 89 LYS A C 1
ATOM 709 O O . LYS A 1 89 ? 11.066 -1.471 7.333 1.00 92.44 89 LYS A O 1
ATOM 714 N N . CYS A 1 90 ? 11.454 0.608 6.560 1.00 94.25 90 CYS A N 1
ATOM 715 C CA . CYS A 1 90 ? 12.333 0.177 5.480 1.00 94.25 90 CYS A CA 1
ATOM 716 C C . CYS A 1 90 ? 13.699 -0.209 6.056 1.00 94.25 90 CYS A C 1
ATOM 718 O O . CYS A 1 90 ? 14.233 0.506 6.899 1.00 94.25 90 CYS A O 1
ATOM 720 N N . THR A 1 91 ? 14.237 -1.344 5.617 1.00 92.19 91 THR A N 1
ATOM 721 C CA . THR A 1 91 ? 15.559 -1.855 6.017 1.00 92.19 91 THR A CA 1
ATOM 722 C C . THR A 1 91 ? 16.615 -1.614 4.938 1.00 92.19 91 THR A C 1
ATOM 724 O O . THR A 1 91 ? 17.657 -2.253 4.950 1.00 92.19 91 THR A O 1
ATOM 727 N N . TRP A 1 92 ? 16.318 -0.765 3.951 1.00 90.81 92 TRP A N 1
ATOM 728 C CA . TRP A 1 92 ? 17.271 -0.405 2.908 1.00 90.81 92 TRP A CA 1
ATOM 729 C C . TRP A 1 92 ? 18.253 0.641 3.437 1.00 90.81 92 TRP A C 1
ATOM 731 O O . TRP A 1 92 ? 17.831 1.615 4.063 1.00 90.81 92 TRP A O 1
ATOM 741 N N . GLU A 1 93 ? 19.541 0.464 3.152 1.00 90.50 93 GLU A N 1
ATOM 742 C CA . GLU A 1 93 ? 20.604 1.375 3.585 1.00 90.50 93 GLU A CA 1
ATOM 743 C C . GLU A 1 93 ? 20.322 2.817 3.130 1.00 90.50 93 GLU A C 1
ATOM 745 O O . GLU A 1 93 ? 20.041 3.084 1.960 1.00 90.50 93 GLU A O 1
ATOM 750 N N . GLY A 1 94 ? 20.333 3.759 4.076 1.00 88.44 94 GLY A N 1
ATOM 751 C CA . GLY A 1 94 ? 19.997 5.165 3.825 1.00 88.44 94 GLY A CA 1
ATOM 752 C C . GLY A 1 94 ? 18.496 5.478 3.715 1.00 88.44 94 GLY A C 1
ATOM 753 O O . GLY A 1 94 ? 18.131 6.639 3.533 1.00 88.44 94 GLY A O 1
ATOM 754 N N . CYS A 1 95 ? 17.599 4.495 3.859 1.00 90.88 95 CYS A N 1
ATOM 755 C CA . CYS A 1 95 ? 16.156 4.729 3.862 1.00 90.88 95 CYS A CA 1
ATOM 756 C C . CYS A 1 95 ? 15.576 4.741 5.282 1.00 90.88 95 CYS A C 1
ATOM 758 O O . CYS A 1 95 ? 15.547 3.732 5.978 1.00 90.88 95 CYS A O 1
ATOM 760 N N . THR A 1 96 ? 15.014 5.877 5.695 1.00 89.75 96 THR A N 1
ATOM 761 C CA . THR A 1 96 ?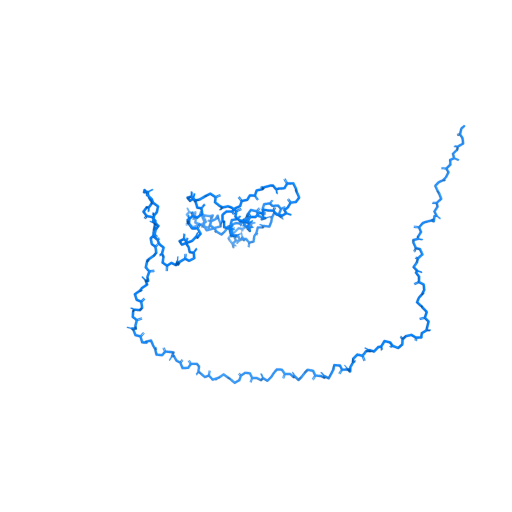 14.406 6.054 7.028 1.00 89.75 96 THR A CA 1
ATOM 762 C C . THR A 1 96 ? 12.874 6.001 7.012 1.00 89.75 96 THR A C 1
ATOM 764 O O . THR A 1 96 ? 12.216 6.309 8.011 1.00 89.75 96 THR A O 1
ATOM 767 N N . TRP A 1 97 ? 12.274 5.610 5.881 1.00 91.44 97 TRP A N 1
ATOM 768 C CA . TRP A 1 97 ? 10.822 5.621 5.710 1.00 91.44 97 TRP A CA 1
ATOM 769 C C . TRP A 1 97 ? 10.130 4.519 6.513 1.00 91.44 97 TRP A C 1
ATOM 771 O O . TRP A 1 97 ? 10.580 3.373 6.587 1.00 91.44 97 TRP A O 1
ATOM 781 N N . LYS A 1 98 ? 8.986 4.885 7.098 1.00 92.56 98 LYS A N 1
ATOM 782 C CA . LYS A 1 98 ? 8.134 3.996 7.892 1.00 92.56 98 LYS A CA 1
ATOM 783 C C . LYS A 1 98 ? 6.707 4.012 7.356 1.00 92.56 98 LYS A C 1
ATOM 785 O O . LYS A 1 98 ? 6.212 5.052 6.920 1.00 92.56 98 LYS A O 1
ATOM 790 N N . PHE A 1 99 ? 6.034 2.874 7.452 1.00 90.19 99 PHE A N 1
ATOM 791 C CA . PHE A 1 99 ? 4.701 2.624 6.921 1.00 90.19 99 PHE A CA 1
ATOM 792 C C . PHE A 1 99 ? 3.768 2.076 7.996 1.00 90.19 99 PHE A C 1
ATOM 794 O O . PHE A 1 99 ? 4.185 1.377 8.925 1.00 90.19 99 PHE A O 1
ATOM 801 N N . ALA A 1 100 ? 2.482 2.388 7.847 1.00 89.00 100 ALA A N 1
ATOM 802 C CA . ALA A 1 100 ? 1.429 1.904 8.734 1.00 89.00 100 ALA A CA 1
ATOM 803 C C . ALA A 1 100 ? 1.022 0.462 8.393 1.00 89.00 100 ALA A C 1
ATOM 805 O O . ALA A 1 100 ? 0.514 -0.266 9.254 1.00 89.00 100 ALA A O 1
ATOM 806 N N . ARG A 1 101 ? 1.263 0.027 7.148 1.00 87.56 101 ARG A N 1
ATOM 807 C CA . ARG A 1 101 ? 0.909 -1.307 6.650 1.00 87.56 101 ARG A CA 1
ATOM 808 C C . ARG A 1 101 ? 2.081 -2.024 5.975 1.00 87.56 101 ARG A C 1
ATOM 810 O O . ARG A 1 101 ? 2.984 -1.396 5.427 1.00 87.56 101 ARG A O 1
ATOM 817 N N . SER A 1 102 ? 2.043 -3.356 5.988 1.00 90.00 102 SER A N 1
ATOM 818 C CA . SER A 1 102 ? 3.086 -4.199 5.391 1.00 90.00 102 SER A CA 1
ATOM 819 C C . SER A 1 102 ? 3.087 -4.143 3.863 1.00 90.00 102 SER A C 1
ATOM 821 O O . SER A 1 102 ? 4.149 -4.080 3.255 1.00 90.00 102 SER A O 1
ATOM 823 N N . ASP A 1 103 ? 1.915 -4.100 3.228 1.00 89.06 103 ASP A N 1
ATOM 824 C CA . ASP A 1 103 ? 1.786 -3.996 1.771 1.00 89.06 103 ASP A CA 1
ATOM 825 C C . ASP A 1 103 ? 2.327 -2.666 1.228 1.00 89.06 103 ASP A C 1
ATOM 827 O O . ASP A 1 103 ? 2.892 -2.619 0.132 1.00 89.06 103 ASP A O 1
ATOM 831 N N . GLU A 1 104 ? 2.215 -1.591 2.011 1.00 91.06 104 GLU A N 1
ATOM 832 C CA . GLU A 1 104 ? 2.826 -0.301 1.693 1.00 91.06 104 GLU A CA 1
ATOM 833 C C . GLU A 1 104 ? 4.351 -0.382 1.717 1.00 91.06 104 GLU A C 1
ATOM 835 O O . GLU A 1 104 ? 4.987 0.104 0.778 1.00 91.06 104 GLU A O 1
ATOM 840 N N . LEU A 1 105 ? 4.923 -1.042 2.732 1.00 93.50 105 LEU A N 1
ATOM 841 C CA . LEU A 1 105 ? 6.361 -1.293 2.815 1.00 93.50 105 LEU A CA 1
ATOM 842 C C . LEU A 1 105 ? 6.839 -2.152 1.638 1.00 93.50 105 LEU A C 1
ATOM 844 O O . LEU A 1 105 ? 7.794 -1.774 0.968 1.00 93.50 105 LEU A O 1
ATOM 848 N N . THR A 1 106 ? 6.163 -3.260 1.320 1.00 91.38 106 THR A N 1
ATOM 849 C CA . THR A 1 106 ? 6.532 -4.111 0.174 1.00 91.38 106 THR A CA 1
ATOM 850 C C . THR A 1 106 ? 6.495 -3.328 -1.136 1.00 91.38 106 THR A C 1
ATOM 852 O O . THR A 1 106 ? 7.401 -3.435 -1.962 1.00 91.38 106 THR A O 1
ATOM 855 N N . ARG A 1 107 ? 5.464 -2.501 -1.337 1.00 90.62 107 ARG A N 1
ATOM 856 C CA . ARG A 1 107 ? 5.360 -1.630 -2.514 1.00 90.62 107 ARG A CA 1
ATOM 857 C C . ARG A 1 107 ? 6.477 -0.592 -2.552 1.00 90.62 107 ARG A C 1
ATOM 859 O O . ARG A 1 107 ? 6.985 -0.300 -3.629 1.00 90.62 107 ARG A O 1
ATOM 866 N N . HIS A 1 108 ? 6.834 -0.019 -1.409 1.00 93.25 108 HIS A N 1
ATOM 867 C CA . HIS A 1 108 ? 7.956 0.903 -1.312 1.00 93.25 108 HIS A CA 1
ATOM 868 C C . HIS A 1 108 ? 9.283 0.209 -1.622 1.00 93.25 108 HIS A C 1
ATOM 870 O O . HIS A 1 108 ? 10.069 0.753 -2.387 1.00 93.25 108 HIS A O 1
ATOM 876 N N . PHE A 1 109 ? 9.489 -1.018 -1.143 1.00 91.44 109 PHE A N 1
ATOM 877 C CA . PHE A 1 109 ? 10.710 -1.783 -1.386 1.00 91.44 109 PHE A CA 1
ATOM 878 C C . PHE A 1 109 ? 10.967 -2.033 -2.879 1.00 91.44 109 PHE A C 1
ATOM 880 O O . PHE A 1 109 ? 12.105 -1.988 -3.336 1.00 91.44 109 PHE A O 1
ATOM 887 N N . ARG A 1 110 ? 9.902 -2.170 -3.683 1.00 91.94 110 ARG A N 1
ATOM 888 C CA . ARG A 1 110 ? 10.004 -2.242 -5.155 1.00 91.94 110 ARG A CA 1
ATOM 889 C C . ARG A 1 110 ? 10.630 -1.000 -5.795 1.00 91.94 110 ARG A C 1
ATOM 891 O O . ARG A 1 110 ? 11.082 -1.081 -6.931 1.00 91.94 110 ARG A O 1
ATOM 898 N N . LYS A 1 111 ? 10.648 0.149 -5.109 1.00 89.06 111 LYS A N 1
ATOM 899 C CA . LYS A 1 111 ? 11.346 1.352 -5.588 1.00 89.06 111 LYS A CA 1
ATOM 900 C C . LYS A 1 111 ? 12.860 1.217 -5.478 1.00 89.06 111 LYS A C 1
ATOM 902 O O . LYS A 1 111 ? 13.552 1.755 -6.328 1.00 89.06 111 LYS A O 1
ATOM 907 N N . HIS A 1 112 ? 13.351 0.498 -4.471 1.00 90.25 112 HIS A N 1
ATOM 908 C CA . HIS A 1 112 ? 14.779 0.237 -4.312 1.00 90.25 112 HIS A CA 1
ATOM 909 C C . HIS A 1 112 ? 15.264 -0.821 -5.299 1.00 90.25 112 HIS A C 1
ATOM 911 O O . HIS A 1 112 ? 16.278 -0.639 -5.957 1.00 90.25 112 HIS A O 1
ATOM 917 N N . THR A 1 113 ? 14.504 -1.906 -5.450 1.00 88.56 113 THR A N 1
ATOM 918 C CA . THR A 1 113 ? 14.898 -3.023 -6.319 1.00 88.56 113 THR A CA 1
ATOM 919 C C . THR A 1 113 ? 14.560 -2.811 -7.794 1.00 88.56 113 THR A C 1
ATOM 921 O O . THR A 1 113 ? 14.992 -3.588 -8.637 1.00 88.56 113 THR A O 1
ATOM 924 N N . GLY A 1 114 ? 13.730 -1.817 -8.126 1.00 88.50 114 GLY A N 1
ATOM 925 C CA . GLY A 1 114 ? 13.268 -1.568 -9.495 1.00 88.50 114 GLY A CA 1
ATOM 926 C C . GLY A 1 114 ? 12.343 -2.655 -10.063 1.00 88.50 114 GLY A C 1
ATOM 927 O O . GLY A 1 114 ? 11.959 -2.584 -11.231 1.00 88.50 114 GLY A O 1
ATOM 928 N N . ILE A 1 115 ? 11.948 -3.645 -9.255 1.00 89.94 115 ILE A N 1
ATOM 929 C CA . ILE A 1 115 ? 11.155 -4.791 -9.707 1.00 89.94 115 ILE A CA 1
ATOM 930 C C . ILE A 1 115 ? 9.752 -4.336 -10.127 1.00 89.94 115 ILE A C 1
ATOM 932 O O . ILE A 1 115 ? 8.998 -3.719 -9.364 1.00 89.94 115 ILE A O 1
ATOM 936 N N . LYS A 1 116 ? 9.370 -4.717 -11.348 1.00 91.38 116 LYS A N 1
ATOM 937 C CA . LYS A 1 116 ? 8.057 -4.456 -11.948 1.00 91.38 116 LYS A CA 1
ATOM 938 C C . LYS A 1 116 ? 7.377 -5.784 -12.290 1.00 91.38 116 LYS A C 1
ATOM 940 O O . LYS A 1 116 ? 7.502 -6.250 -13.416 1.00 91.38 116 LYS A O 1
ATOM 945 N N . PRO A 1 117 ? 6.672 -6.413 -11.333 1.00 88.19 117 PRO A N 1
ATOM 946 C CA . PRO A 1 117 ? 6.160 -7.769 -11.520 1.00 88.19 117 PRO A CA 1
ATOM 947 C C . PRO A 1 117 ? 4.928 -7.831 -12.435 1.00 88.19 117 PRO A C 1
ATOM 949 O O . PRO A 1 117 ? 4.515 -8.914 -12.830 1.00 88.19 117 PRO A O 1
ATOM 952 N N . PHE A 1 118 ? 4.312 -6.691 -12.760 1.00 91.56 118 PHE A N 1
ATOM 953 C CA . PHE A 1 118 ? 3.072 -6.643 -13.531 1.00 91.56 118 PHE A CA 1
ATOM 954 C C . PHE A 1 118 ? 3.353 -6.213 -14.970 1.00 91.56 118 PHE A C 1
ATOM 956 O O . PHE A 1 118 ? 3.394 -5.017 -15.257 1.00 91.56 118 PHE A O 1
ATOM 963 N N . ARG A 1 119 ? 3.538 -7.177 -15.873 1.00 92.12 119 ARG A N 1
ATOM 964 C CA . ARG A 1 119 ? 3.698 -6.933 -17.314 1.00 92.12 119 ARG A CA 1
ATOM 965 C C . ARG A 1 119 ? 2.337 -6.897 -18.008 1.00 92.12 119 ARG A C 1
ATOM 967 O O . ARG A 1 119 ? 1.433 -7.648 -17.644 1.00 92.12 119 ARG A O 1
ATOM 974 N N . CYS A 1 120 ? 2.176 -5.997 -18.970 1.00 92.75 120 CYS A N 1
ATOM 975 C CA . CYS A 1 120 ? 1.012 -5.982 -19.847 1.00 92.75 120 CYS A CA 1
ATOM 976 C C . CYS A 1 120 ? 1.124 -7.101 -20.895 1.00 92.75 120 CYS A C 1
ATOM 978 O O . CYS A 1 120 ? 2.217 -7.402 -21.357 1.00 92.75 120 CYS A O 1
ATOM 980 N N . SER A 1 121 ? 0.006 -7.746 -21.233 1.00 89.56 121 SER A N 1
ATOM 981 C CA . SER A 1 121 ? -0.050 -8.752 -22.304 1.00 89.56 121 SER A CA 1
ATOM 982 C C . SER A 1 121 ? -0.036 -8.116 -23.690 1.00 89.56 121 SER A C 1
ATOM 984 O O . SER A 1 121 ? 0.536 -8.670 -24.618 1.00 89.56 121 SER A O 1
ATOM 986 N N . ASP A 1 122 ? -0.658 -6.944 -23.804 1.00 87.69 122 ASP A N 1
ATOM 987 C CA . ASP A 1 122 ? -0.966 -6.306 -25.087 1.00 87.69 122 ASP A CA 1
ATOM 988 C C . ASP A 1 122 ? 0.157 -5.349 -25.523 1.00 87.69 122 ASP A C 1
ATOM 990 O O . 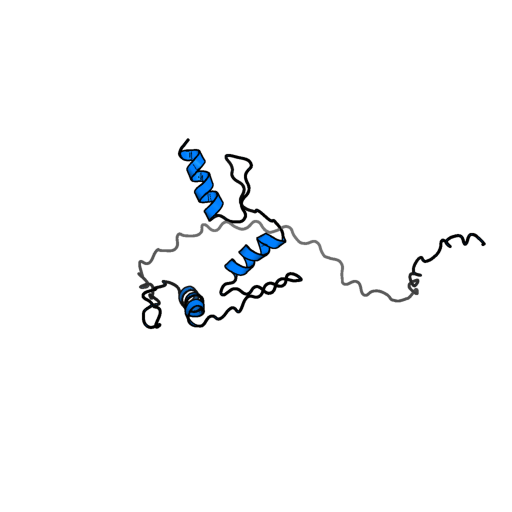ASP A 1 122 ? 0.194 -4.868 -26.650 1.00 87.69 122 ASP A O 1
ATOM 994 N N . CYS A 1 123 ? 1.097 -5.048 -24.622 1.00 90.44 123 CYS A N 1
ATOM 995 C CA . CYS A 1 123 ? 2.299 -4.285 -24.926 1.00 90.44 123 CYS A CA 1
ATOM 996 C C . CYS A 1 123 ? 3.433 -4.638 -23.960 1.00 90.44 123 CYS A C 1
ATOM 998 O O . CYS A 1 123 ? 3.201 -5.170 -22.878 1.00 90.44 123 CYS A O 1
ATOM 1000 N N . ASP A 1 124 ? 4.663 -4.240 -24.281 1.00 87.19 124 ASP A N 1
ATOM 1001 C CA . ASP A 1 124 ? 5.828 -4.604 -23.468 1.00 87.19 124 ASP A CA 1
ATOM 1002 C C . ASP A 1 124 ? 6.054 -3.730 -22.212 1.00 87.19 124 ASP A C 1
ATOM 1004 O O . ASP A 1 124 ? 7.149 -3.633 -21.652 1.00 87.19 124 ASP A O 1
ATOM 1008 N N . ARG A 1 125 ? 5.014 -3.034 -21.735 1.00 89.69 125 ARG A N 1
ATOM 1009 C CA . ARG A 1 125 ? 5.131 -2.189 -20.539 1.00 89.69 125 ARG A CA 1
ATOM 1010 C C . ARG A 1 125 ? 4.950 -3.002 -19.266 1.00 89.69 125 ARG A C 1
ATOM 1012 O O . ARG A 1 125 ? 3.955 -3.700 -19.078 1.00 89.69 125 ARG A O 1
ATOM 1019 N N . SER A 1 126 ? 5.891 -2.814 -18.344 1.00 92.88 126 SER A N 1
ATOM 1020 C CA . SER A 1 126 ? 5.865 -3.403 -17.005 1.00 92.88 126 SER A CA 1
ATOM 1021 C C . SER A 1 126 ? 5.634 -2.349 -15.921 1.00 92.88 126 SER A C 1
ATOM 1023 O O . SER A 1 126 ? 6.160 -1.234 -15.981 1.00 92.88 126 SER A O 1
ATOM 1025 N N . PHE A 1 127 ? 4.869 -2.714 -14.894 1.00 90.62 127 PHE A N 1
ATOM 1026 C CA . PHE A 1 127 ? 4.439 -1.855 -13.796 1.00 90.62 127 PHE A CA 1
ATOM 1027 C C . PHE A 1 127 ? 4.814 -2.459 -12.439 1.00 90.62 127 PHE A C 1
ATOM 1029 O O . PHE A 1 127 ? 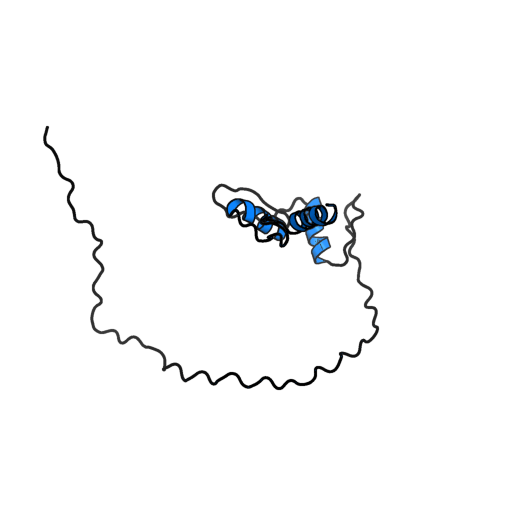4.830 -3.673 -12.239 1.00 90.62 127 PHE A O 1
ATOM 1036 N N . SER A 1 128 ? 5.081 -1.591 -11.463 1.00 90.19 128 SER A N 1
ATOM 1037 C CA . SER A 1 128 ? 5.371 -1.987 -10.077 1.00 90.19 128 SER A CA 1
ATOM 1038 C C . SER A 1 128 ? 4.110 -2.285 -9.257 1.00 90.19 128 SER A C 1
ATOM 1040 O O . SER A 1 128 ? 4.197 -2.850 -8.160 1.00 90.19 128 SER A O 1
ATOM 1042 N N . ARG A 1 129 ? 2.930 -1.919 -9.778 1.00 90.81 129 ARG A N 1
ATOM 1043 C CA . ARG A 1 129 ? 1.631 -2.073 -9.115 1.00 90.81 129 ARG A CA 1
ATOM 1044 C C . ARG A 1 129 ? 0.553 -2.578 -10.074 1.00 90.81 129 ARG A C 1
ATOM 1046 O O . ARG A 1 129 ? 0.546 -2.215 -11.250 1.00 90.81 129 ARG A O 1
ATOM 1053 N N . SER A 1 130 ? -0.376 -3.369 -9.545 1.00 91.94 130 SER A N 1
ATOM 1054 C CA . SER A 1 130 ? -1.467 -3.976 -10.310 1.00 91.94 130 SER A CA 1
ATOM 1055 C C . SER A 1 130 ? -2.533 -2.969 -10.736 1.00 91.94 130 SER A C 1
ATOM 1057 O O . SER A 1 130 ? -3.057 -3.074 -11.837 1.00 91.94 130 SER A O 1
ATOM 1059 N N . ASP A 1 131 ? -2.831 -1.966 -9.909 1.00 92.00 131 ASP A N 1
ATOM 1060 C CA . ASP A 1 131 ? -3.792 -0.907 -10.227 1.00 92.00 131 ASP A CA 1
ATOM 1061 C C . ASP A 1 131 ? -3.327 -0.050 -11.409 1.00 92.00 131 ASP A C 1
ATOM 1063 O O . ASP A 1 131 ? -4.123 0.288 -12.282 1.00 92.00 131 ASP A O 1
ATOM 1067 N N . HIS A 1 132 ? -2.022 0.220 -11.495 1.00 92.81 132 HIS A N 1
ATOM 1068 C CA . HIS A 1 132 ? -1.435 0.920 -12.638 1.00 92.81 132 HIS A CA 1
ATOM 1069 C C . HIS A 1 132 ? -1.538 0.087 -13.922 1.00 92.81 132 HIS A C 1
ATOM 1071 O O . HIS A 1 132 ? -1.899 0.627 -14.965 1.00 92.81 132 HIS A O 1
ATOM 1077 N N . LEU A 1 133 ? -1.278 -1.225 -13.846 1.00 93.88 133 LEU A N 1
ATOM 1078 C CA . LEU A 1 133 ? -1.490 -2.127 -14.980 1.00 93.88 133 LEU A CA 1
ATOM 1079 C C . LEU A 1 133 ? -2.970 -2.155 -15.389 1.00 93.88 133 LEU A C 1
ATOM 1081 O O . LEU A 1 133 ? -3.273 -2.077 -16.573 1.00 93.88 133 LEU A O 1
ATOM 1085 N N . ALA A 1 134 ? -3.896 -2.239 -14.433 1.00 91.88 134 ALA A N 1
ATOM 1086 C CA . ALA A 1 134 ? -5.327 -2.277 -14.722 1.00 91.88 134 ALA A CA 1
ATOM 1087 C C . ALA A 1 134 ? -5.804 -0.999 -15.428 1.00 91.88 134 ALA A C 1
ATOM 1089 O O . ALA A 1 134 ? -6.517 -1.086 -16.422 1.00 91.88 134 ALA A O 1
ATOM 1090 N N . LEU A 1 135 ? -5.384 0.181 -14.957 1.00 92.06 135 LEU A N 1
ATOM 1091 C CA . LEU A 1 135 ? -5.663 1.455 -15.629 1.00 92.06 135 LEU A CA 1
ATOM 1092 C C . LEU A 1 135 ? -5.022 1.518 -17.016 1.00 92.06 135 LEU A C 1
ATOM 1094 O O . LEU A 1 135 ? -5.657 1.958 -17.969 1.00 92.06 135 LEU A O 1
ATOM 1098 N N . HIS A 1 136 ? -3.785 1.039 -17.144 1.00 93.00 136 HIS A N 1
ATOM 1099 C CA . HIS A 1 136 ? -3.104 0.990 -18.428 1.00 93.00 136 HIS A CA 1
ATOM 1100 C C . HIS A 1 136 ? -3.837 0.107 -19.441 1.00 93.00 136 HIS A C 1
ATOM 1102 O O . HIS A 1 136 ? -4.022 0.536 -20.575 1.00 93.00 136 HIS A O 1
ATOM 1108 N N . ARG A 1 137 ? -4.292 -1.081 -19.029 1.00 90.44 137 ARG A N 1
ATOM 1109 C CA . ARG A 1 137 ? -5.031 -2.008 -19.894 1.00 90.44 137 ARG A CA 1
ATOM 1110 C C . ARG A 1 137 ? -6.337 -1.412 -20.405 1.00 90.44 137 ARG A C 1
ATOM 1112 O O . ARG A 1 137 ? -6.682 -1.642 -21.552 1.00 90.44 137 ARG A O 1
ATOM 1119 N N . ARG A 1 138 ? -7.025 -0.579 -19.613 1.00 90.94 138 ARG A N 1
ATOM 1120 C CA . ARG A 1 138 ? -8.230 0.127 -20.091 1.00 90.94 138 ARG A CA 1
ATOM 1121 C C . ARG A 1 138 ? -7.947 1.013 -21.302 1.00 90.94 138 ARG A C 1
ATOM 1123 O O . ARG A 1 138 ? -8.821 1.165 -22.140 1.00 90.94 138 ARG A O 1
ATOM 1130 N N . ARG A 1 139 ? -6.739 1.573 -21.413 1.00 86.94 139 ARG A N 1
ATOM 1131 C CA . ARG A 1 139 ? -6.356 2.392 -22.570 1.00 86.94 139 ARG A CA 1
ATOM 1132 C C . ARG A 1 139 ? -6.205 1.576 -23.855 1.00 86.94 139 ARG A C 1
ATOM 1134 O O . ARG A 1 139 ? -6.421 2.138 -24.913 1.00 86.94 139 ARG A O 1
ATOM 1141 N N . HIS A 1 140 ? -5.876 0.288 -23.766 1.00 86.19 140 HIS A N 1
ATOM 1142 C CA . HIS A 1 140 ? -5.830 -0.598 -24.938 1.00 86.19 140 HIS A CA 1
ATOM 1143 C C . HIS A 1 140 ? -7.216 -1.005 -25.437 1.00 86.19 140 HIS A C 1
ATOM 1145 O O . HIS A 1 140 ? -7.341 -1.431 -26.569 1.00 86.19 140 HIS A O 1
ATOM 1151 N N . ILE A 1 141 ? -8.241 -0.896 -24.588 1.00 84.31 141 ILE A N 1
ATOM 1152 C CA . ILE A 1 141 ? -9.632 -1.226 -24.939 1.00 84.31 141 ILE A CA 1
ATOM 1153 C C . ILE A 1 141 ? -10.362 0.006 -25.505 1.00 84.31 141 ILE A C 1
ATOM 1155 O O . ILE A 1 141 ? -11.368 -0.127 -26.188 1.00 84.31 141 ILE A O 1
ATOM 1159 N N . MET A 1 142 ? -9.881 1.213 -25.189 1.00 74.12 142 MET A N 1
ATOM 1160 C CA . MET A 1 142 ? -10.443 2.482 -25.673 1.00 74.12 142 MET A CA 1
ATOM 1161 C C . MET A 1 142 ? -9.786 2.994 -26.970 1.00 74.12 142 MET A C 1
ATOM 1163 O O . MET A 1 142 ? -10.062 4.124 -27.367 1.00 74.12 142 MET A O 1
ATOM 1167 N N . MET A 1 143 ? -8.902 2.207 -27.589 1.00 58.44 143 MET A N 1
ATOM 1168 C CA . MET A 1 143 ? -8.324 2.450 -28.918 1.00 58.44 143 MET A CA 1
ATOM 1169 C C . MET A 1 143 ? -8.811 1.365 -29.867 1.00 58.44 143 MET A C 1
ATOM 1171 O O . MET A 1 143 ? -9.070 1.711 -31.036 1.00 58.44 143 MET A O 1
#

pLDDT: mean 75.97, std 18.08, range [38.56, 94.25]

Sequence (143 aa):
MYPMDMPSDMRPRVPSPSPGQTARWGPPLTAIPPPFPRSATPRLPRADSPDLKKRRIHQCDFEGCNKVYTKSSHLKAHRRIHTGEKPYKCTWEGCTWKFARSDELTRHFRKHTGIKPFRCSDCDRSFSRSDHLALHRRRHIMM

Foldseek 3Di:
DDDDDDDPDDDDDDDDDDPDDPDCDDDDDDDDPDDDPPDPDPPPPDPPDPPCPPQDKDAAPDPPGGDIDSDPVVNVLVVCVVVVDFPAAAPDPPGGDTHSDPVVNVLVVCVVVVDFPAAAPVDRDGHSDPVVNVVVVVVVVVD

Secondary structure (DSSP, 8-state):
----PPP---PPPPPPPPS-----PPPP----PPPPP------PPP-----------EE--STT---EESSHHHHHHHHHHHH----EE--STT---EESSHHHHHHHHHHHH----EE-SSSS-EESSHHHHHHHHHHHH--

Radius of gyration: 30.0 Å; chains: 1; bounding box: 92×57×46 Å

InterPro domains:
  IPR013087 Zinc finger C2H2-type [PF00096] (58-82)
  IPR013087 Zinc finger C2H2-type [PF00096] (88-112)
  IPR013087 Zinc finger C2H2-type [PF00096] (118-140)
  IPR013087 Zinc finger C2H2-type [PS00028] (60-82)
  IPR013087 Zinc finger C2H2-type [PS00028] (90-112)
  IPR013087 Zinc finger C2H2-type [PS00028] (120-140)
  IPR013087 Zinc finger C2H2-type [PS50157] (58-87)
  IPR013087 Zinc finger C2H2-type [PS50157] (88-117)
  IPR013087 Zinc finger C2H2-type [PS50157] (118-143)
  IPR013087 Zinc finger C2H2-type [SM00355] (58-82)
  IPR013087 Zinc finger C2H2-type [SM00355] (88-112)
  IPR013087 Zinc finger C2H2-type [SM00355] (118-140)
  IPR036236 Zinc finger C2H2 superfamily [SSF57667] (72-116)
  IPR036236 Zinc finger C2H2 superfamily [SSF57667] (10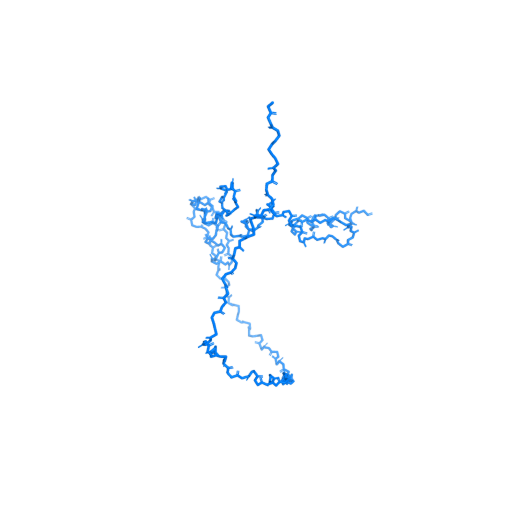5-140)

Organism: Meleagris gallopavo (NCBI:txid9103)